Protein AF-A0A952STR5-F1 (afdb_monomer_lite)

Radius of gyration: 25.54 Å; chains: 1; bounding box: 64×34×78 Å

Secondary structure (DSSP, 8-state):
-EEEEE-SS-SS---STT-EEEEEEE-TT--EEEEEETT--EEEEEEE-TT--EEEEETT--SSSS--SHHHHHHHHHHTT--TT----------------

Sequence (101 aa):
MSLRRLDRNADGDFADSGDGIFFMATDVQFSVVAVLDDAGVLHERVAYSPYGRAEHRWGGDINGDGAIDDFDAQAVINGAGKSMGAVRFRRYSHGRGFAKP

Structure (mmCIF, N/CA/C/O backbone):
data_AF-A0A952STR5-F1
#
_entry.id   AF-A0A952STR5-F1
#
loop_
_atom_site.group_PDB
_atom_site.id
_atom_site.type_symbol
_atom_site.label_atom_id
_atom_site.label_alt_id
_atom_site.label_comp_id
_atom_site.label_asym_id
_atom_site.label_entity_id
_atom_site.label_seq_id
_atom_site.pdbx_PDB_ins_code
_atom_site.Cartn_x
_atom_site.Cartn_y
_atom_site.Cartn_z
_atom_site.occupancy
_atom_site.B_iso_or_equiv
_atom_site.auth_seq_id
_atom_site.auth_comp_id
_atom_site.auth_asym_id
_atom_site.auth_atom_id
_atom_site.pdbx_PDB_model_num
ATOM 1 N N . MET A 1 1 ? -11.537 -12.249 -0.689 1.00 73.25 1 MET A N 1
ATOM 2 C CA . MET A 1 1 ? -10.605 -11.773 -1.733 1.00 73.25 1 MET A CA 1
ATOM 3 C C . MET A 1 1 ? -11.373 -11.684 -3.039 1.00 73.25 1 MET A C 1
ATOM 5 O O . MET A 1 1 ? -12.048 -12.650 -3.377 1.00 73.25 1 MET A O 1
ATOM 9 N N . SER A 1 2 ? -11.342 -10.529 -3.703 1.00 86.75 2 SER A N 1
ATOM 10 C CA . SER A 1 2 ? -12.031 -10.294 -4.984 1.00 86.75 2 SER A CA 1
ATOM 11 C C . SER A 1 2 ? -11.013 -10.112 -6.112 1.00 86.75 2 SER A C 1
ATOM 13 O O . SER A 1 2 ? -9.917 -9.615 -5.855 1.00 86.75 2 SER A O 1
ATOM 15 N N . LEU A 1 3 ? -11.376 -10.511 -7.332 1.00 87.38 3 LEU A N 1
ATOM 16 C CA . LEU A 1 3 ? -10.570 -10.391 -8.548 1.00 87.38 3 LEU A CA 1
ATOM 17 C C . LEU A 1 3 ? -11.161 -9.305 -9.449 1.00 87.38 3 LEU A C 1
ATOM 19 O O . LEU A 1 3 ? -12.358 -9.325 -9.734 1.00 87.38 3 LEU A O 1
ATOM 23 N N . ARG A 1 4 ? -10.317 -8.414 -9.965 1.00 88.75 4 ARG A N 1
ATOM 24 C CA . ARG A 1 4 ? -10.669 -7.453 -11.010 1.00 88.75 4 ARG A CA 1
ATOM 25 C C . ARG A 1 4 ? -9.732 -7.632 -12.197 1.00 88.75 4 ARG A C 1
ATOM 27 O O . ARG A 1 4 ? -8.520 -7.622 -12.023 1.00 88.75 4 ARG A O 1
ATOM 34 N N . ARG A 1 5 ? -10.298 -7.739 -13.397 1.00 88.81 5 ARG A N 1
ATOM 35 C CA . ARG A 1 5 ? -9.552 -7.628 -14.654 1.00 88.81 5 ARG A CA 1
ATOM 36 C C . ARG A 1 5 ? -9.799 -6.251 -15.257 1.00 88.81 5 ARG A C 1
ATOM 38 O O . ARG A 1 5 ? -10.927 -5.756 -15.201 1.00 88.81 5 ARG A O 1
ATOM 45 N N . LEU A 1 6 ? -8.749 -5.629 -15.765 1.00 87.88 6 LEU A N 1
ATOM 46 C CA . LEU A 1 6 ? -8.793 -4.361 -16.473 1.00 87.88 6 LEU A CA 1
ATOM 47 C C . LEU A 1 6 ? -8.318 -4.621 -17.900 1.00 87.88 6 LEU A C 1
ATOM 49 O O . LEU A 1 6 ? -7.172 -5.013 -18.077 1.00 87.88 6 LEU A O 1
ATOM 53 N N . ASP A 1 7 ? -9.212 -4.404 -18.854 1.00 88.25 7 ASP A N 1
ATOM 54 C CA . ASP A 1 7 ? -8.913 -4.322 -20.282 1.00 88.25 7 ASP A CA 1
ATOM 55 C C . ASP A 1 7 ? -8.796 -2.822 -20.605 1.00 88.25 7 ASP A C 1
ATOM 57 O O . ASP A 1 7 ? -9.767 -2.068 -20.448 1.00 88.25 7 ASP A O 1
ATOM 61 N N . ARG A 1 8 ? -7.578 -2.350 -20.898 1.00 87.50 8 ARG A N 1
ATOM 62 C CA . ARG A 1 8 ? -7.314 -0.923 -21.153 1.00 87.50 8 ARG A CA 1
ATOM 63 C C . ARG A 1 8 ? -7.554 -0.529 -22.598 1.00 87.50 8 ARG A C 1
ATOM 65 O O . ARG A 1 8 ? -7.822 0.651 -22.839 1.00 87.50 8 ARG A O 1
ATOM 72 N N . ASN A 1 9 ? -7.382 -1.452 -23.533 1.00 88.94 9 ASN A N 1
ATOM 73 C CA . ASN A 1 9 ? -7.473 -1.168 -24.961 1.00 88.94 9 ASN A CA 1
ATOM 74 C C . ASN A 1 9 ? -8.886 -1.474 -25.522 1.00 88.94 9 ASN A C 1
ATOM 76 O O . ASN A 1 9 ? -9.217 -1.021 -26.618 1.00 88.94 9 ASN A O 1
ATOM 80 N N . ALA A 1 10 ? -9.732 -2.122 -24.713 1.00 86.88 10 ALA A N 1
ATOM 81 C CA . ALA A 1 10 ? -11.105 -2.535 -24.973 1.00 86.88 10 ALA A CA 1
ATOM 82 C C . ALA A 1 10 ? -11.263 -3.518 -26.146 1.00 86.88 10 ALA A C 1
ATOM 84 O O . ALA A 1 10 ? -12.289 -3.487 -26.835 1.00 86.88 10 ALA A O 1
ATOM 85 N N . ASP A 1 11 ? -10.268 -4.366 -26.405 1.00 91.50 11 ASP A N 1
ATOM 86 C CA . ASP A 1 11 ? -10.306 -5.336 -27.503 1.00 91.50 11 ASP A CA 1
ATOM 87 C C . ASP A 1 11 ? -10.896 -6.705 -27.115 1.00 91.50 11 ASP A C 1
ATOM 89 O O . ASP A 1 11 ? -11.170 -7.537 -27.988 1.00 91.50 11 ASP A O 1
ATOM 93 N N . GLY A 1 12 ? -11.203 -6.902 -25.829 1.00 85.62 12 GLY A N 1
ATOM 94 C CA . GLY A 1 12 ? -11.840 -8.110 -25.321 1.00 85.62 12 GLY A CA 1
ATOM 95 C C . GLY A 1 12 ? -10.872 -9.239 -24.976 1.00 85.62 12 GLY A C 1
ATOM 96 O O . GLY A 1 12 ? -11.340 -10.329 -24.617 1.00 85.62 12 GLY A O 1
ATOM 97 N N . ASP A 1 13 ? -9.565 -8.999 -25.037 1.00 84.62 13 ASP A N 1
ATOM 98 C CA . ASP A 1 13 ? -8.580 -9.808 -24.337 1.00 84.62 13 ASP A CA 1
ATOM 99 C C . ASP A 1 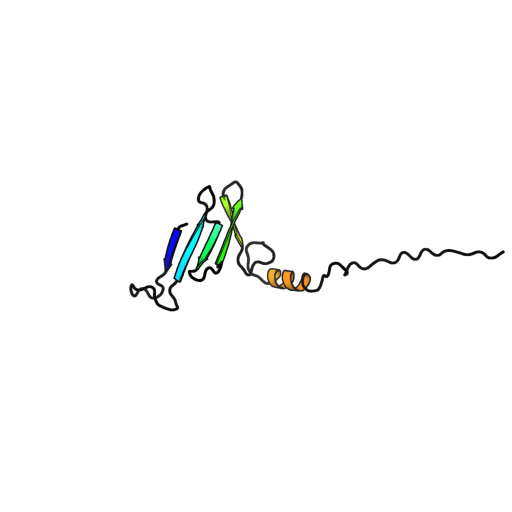13 ? -7.991 -9.058 -23.117 1.00 84.62 13 ASP A C 1
ATOM 101 O O . ASP A 1 13 ? -8.484 -8.010 -22.711 1.00 84.62 13 ASP A O 1
ATOM 105 N N . PHE A 1 14 ? -7.113 -9.722 -22.363 1.00 83.00 14 PHE A N 1
ATOM 106 C CA . PHE A 1 14 ? -6.513 -9.175 -21.132 1.00 83.00 14 PHE A CA 1
ATOM 107 C C . PHE A 1 14 ? -5.006 -9.460 -21.118 1.00 83.00 14 PHE A C 1
ATOM 109 O O . PHE A 1 14 ? -4.444 -9.794 -20.067 1.00 83.00 14 PHE A O 1
ATOM 116 N N . ALA A 1 15 ? -4.394 -9.520 -22.301 1.00 80.69 15 ALA A N 1
ATOM 117 C CA . ALA A 1 15 ? -3.037 -10.024 -22.487 1.00 80.69 15 ALA A CA 1
ATOM 118 C C . ALA A 1 15 ? -2.013 -8.911 -22.738 1.00 80.69 15 ALA A C 1
ATOM 120 O O . ALA A 1 15 ? -0.806 -9.183 -22.738 1.00 80.69 15 ALA A O 1
ATOM 121 N N . ASP A 1 16 ? -2.468 -7.677 -22.929 1.00 82.31 16 ASP A N 1
ATOM 122 C CA . ASP A 1 16 ? -1.604 -6.574 -23.307 1.00 82.31 16 ASP A CA 1
ATOM 123 C C . ASP A 1 16 ? -0.849 -5.980 -22.118 1.00 82.31 16 ASP A C 1
ATOM 125 O O . ASP A 1 16 ? -1.265 -6.055 -20.964 1.00 82.31 16 ASP A O 1
ATOM 129 N N . SER A 1 17 ? 0.267 -5.290 -22.393 1.00 75.75 17 SER A N 1
ATOM 130 C CA . SER A 1 17 ? 1.055 -4.625 -21.339 1.00 75.75 17 SER A CA 1
ATOM 131 C C . SER A 1 17 ? 0.307 -3.482 -20.634 1.00 75.75 17 SER A C 1
ATOM 133 O O . SER A 1 17 ? 0.757 -2.989 -19.598 1.00 75.75 17 SER A O 1
ATOM 135 N N . GLY A 1 18 ? -0.816 -3.034 -21.205 1.00 77.62 18 GLY A N 1
ATOM 136 C CA . GLY A 1 18 ? -1.731 -2.080 -20.589 1.00 77.62 18 GLY A CA 1
ATOM 137 C C . GLY A 1 18 ? -2.769 -2.728 -19.675 1.00 77.62 18 GLY A C 1
ATOM 138 O O . GLY A 1 18 ? -3.322 -2.029 -18.820 1.00 77.62 18 GLY A O 1
ATOM 139 N N . ASP A 1 19 ? -3.015 -4.023 -19.826 1.00 88.19 19 ASP A N 1
ATOM 140 C CA . ASP A 1 19 ? -4.027 -4.740 -19.070 1.00 88.19 19 ASP A CA 1
ATOM 141 C C . ASP A 1 19 ? -3.503 -5.134 -17.697 1.00 88.19 19 ASP A C 1
ATOM 143 O O . ASP A 1 19 ? -2.305 -5.103 -17.411 1.00 88.19 19 ASP A O 1
ATOM 147 N N . GLY A 1 20 ? -4.425 -5.445 -16.792 1.00 85.81 20 GLY A N 1
ATOM 148 C CA . GLY A 1 20 ? -4.049 -5.742 -15.420 1.00 85.81 20 GLY A CA 1
ATOM 149 C C . GLY A 1 20 ? -5.019 -6.666 -14.719 1.00 85.81 20 GLY A C 1
ATOM 150 O O . GLY A 1 20 ? -6.242 -6.542 -14.836 1.00 85.81 20 GLY A O 1
ATOM 151 N N . ILE A 1 21 ? -4.455 -7.568 -13.926 1.00 90.25 21 ILE A N 1
ATOM 152 C CA . ILE A 1 21 ? -5.191 -8.397 -12.986 1.00 90.25 21 ILE A CA 1
ATOM 153 C C . ILE A 1 21 ? -4.902 -7.871 -11.585 1.00 90.25 21 ILE A C 1
ATOM 155 O O . ILE A 1 21 ? -3.759 -7.841 -11.146 1.00 90.25 21 ILE A O 1
ATOM 159 N N . PHE A 1 22 ? -5.956 -7.478 -10.876 1.00 91.69 22 PHE A N 1
ATOM 160 C CA . PHE A 1 22 ? -5.867 -6.947 -9.524 1.00 91.69 22 PHE A CA 1
ATOM 161 C C . PHE A 1 22 ? -6.644 -7.808 -8.538 1.00 91.69 22 PHE A C 1
ATOM 163 O O . PHE A 1 22 ? -7.763 -8.256 -8.806 1.00 91.69 22 PHE A O 1
ATOM 170 N N . PHE A 1 23 ? -6.075 -7.974 -7.353 1.00 94.06 23 PHE A N 1
ATOM 171 C CA . PHE A 1 23 ? -6.652 -8.709 -6.246 1.00 94.06 23 PHE A CA 1
ATOM 172 C C . PHE A 1 23 ? -6.885 -7.788 -5.055 1.00 94.06 23 PHE A C 1
ATOM 174 O O . PHE A 1 23 ? -5.980 -7.092 -4.602 1.00 94.06 23 PHE A O 1
ATOM 181 N N . MET A 1 24 ? -8.096 -7.828 -4.507 1.00 95.25 24 MET A N 1
ATOM 182 C CA . MET A 1 24 ? -8.472 -7.062 -3.320 1.00 95.25 24 MET A CA 1
ATOM 183 C C . MET A 1 24 ? -8.477 -7.970 -2.092 1.00 95.25 24 MET A C 1
ATOM 185 O O . MET A 1 24 ? -9.294 -8.898 -1.994 1.00 95.25 24 MET A O 1
ATOM 189 N N . ALA A 1 25 ? -7.573 -7.698 -1.152 1.00 94.88 25 ALA A N 1
ATOM 190 C CA . ALA A 1 25 ? -7.585 -8.305 0.171 1.00 94.88 25 ALA A CA 1
ATOM 191 C C . ALA A 1 25 ? -8.597 -7.581 1.062 1.00 94.88 25 ALA A C 1
ATOM 193 O O . ALA A 1 25 ? -8.723 -6.358 1.001 1.00 94.88 25 ALA A O 1
ATOM 194 N N . THR A 1 26 ? -9.303 -8.336 1.899 1.00 95.88 26 THR A N 1
ATOM 195 C CA . THR A 1 26 ? -10.348 -7.802 2.775 1.00 95.88 26 THR A CA 1
ATOM 196 C C . THR A 1 26 ? -10.122 -8.206 4.222 1.00 95.88 26 THR A C 1
ATOM 198 O O . THR A 1 26 ? -9.576 -9.281 4.477 1.00 95.88 26 THR A O 1
ATOM 201 N N . ASP A 1 27 ? -10.562 -7.370 5.158 1.00 93.06 27 ASP A N 1
ATOM 202 C CA . ASP A 1 27 ? -10.603 -7.718 6.579 1.00 93.06 27 ASP A CA 1
ATOM 203 C C . ASP A 1 27 ? -11.807 -8.621 6.929 1.00 93.06 27 ASP A C 1
ATOM 205 O O . ASP A 1 27 ? -12.554 -9.077 6.058 1.00 93.06 27 ASP A O 1
ATOM 209 N N . VAL A 1 28 ? -11.991 -8.889 8.228 1.00 93.00 28 VAL A N 1
ATOM 210 C CA . VAL A 1 28 ? -13.101 -9.701 8.763 1.00 93.00 28 VAL A CA 1
ATOM 211 C C . VAL A 1 28 ? -14.480 -9.057 8.568 1.00 93.00 28 VAL A C 1
ATOM 213 O O . VAL A 1 28 ? -15.490 -9.754 8.599 1.00 93.00 28 VAL A O 1
ATOM 216 N N . GLN A 1 29 ? -14.535 -7.742 8.353 1.00 92.06 29 GLN A N 1
ATOM 217 C CA . GLN A 1 29 ? -15.755 -6.985 8.067 1.00 92.06 29 GLN A CA 1
ATOM 218 C C . GLN A 1 29 ? -15.965 -6.769 6.559 1.00 92.06 29 GLN A C 1
ATOM 220 O O . GLN A 1 29 ? -16.911 -6.089 6.169 1.00 92.06 29 GLN A O 1
ATOM 225 N N . PHE A 1 30 ? -15.123 -7.385 5.723 1.00 91.25 30 PHE A N 1
ATOM 226 C CA . PHE A 1 30 ? -15.109 -7.286 4.264 1.00 91.25 30 PHE A CA 1
ATOM 227 C C . PHE A 1 30 ? -14.670 -5.925 3.699 1.00 91.25 30 PHE A C 1
ATOM 229 O O . PHE A 1 30 ? -14.830 -5.684 2.501 1.00 91.25 30 PHE A O 1
ATOM 236 N N . SER A 1 31 ? -14.054 -5.062 4.510 1.00 92.00 31 SER A N 1
ATOM 237 C CA . SER A 1 31 ? -13.455 -3.809 4.033 1.00 92.00 31 SER A CA 1
ATOM 238 C C . SER A 1 31 ? -12.186 -4.100 3.232 1.00 92.00 31 SER A C 1
ATOM 240 O O . SER A 1 31 ? -11.415 -4.984 3.608 1.00 92.00 31 SER A O 1
ATOM 242 N N . VAL A 1 32 ? -11.941 -3.376 2.134 1.00 94.31 32 VAL A N 1
ATOM 243 C CA . VAL A 1 32 ? -10.764 -3.592 1.269 1.00 94.31 32 VAL A CA 1
ATOM 244 C C . VAL A 1 32 ? -9.518 -2.992 1.910 1.00 94.31 32 VAL A C 1
ATOM 246 O O . VAL A 1 32 ? -9.401 -1.781 2.008 1.00 94.31 32 VAL A O 1
ATOM 249 N N . VAL A 1 33 ? -8.554 -3.822 2.301 1.00 95.19 33 VAL A N 1
ATOM 250 C CA . VAL A 1 33 ? -7.35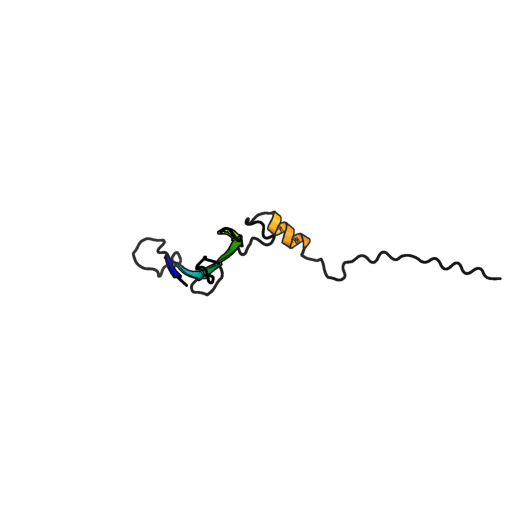0 -3.377 3.030 1.00 95.19 33 VAL A CA 1
ATOM 251 C C . VAL A 1 33 ? -6.085 -3.339 2.180 1.00 95.19 33 VAL A C 1
ATOM 253 O O . VAL A 1 33 ? -5.102 -2.708 2.570 1.00 95.19 33 VAL A O 1
ATOM 256 N N . ALA A 1 34 ? -6.075 -4.015 1.031 1.00 94.25 34 ALA A N 1
ATOM 257 C CA . ALA A 1 34 ? -4.964 -3.946 0.092 1.00 94.25 34 ALA A CA 1
ATOM 258 C C . ALA A 1 34 ? -5.386 -4.300 -1.336 1.00 94.25 34 ALA A C 1
ATOM 260 O O . ALA A 1 34 ? -6.260 -5.149 -1.535 1.00 94.25 34 ALA A O 1
ATOM 261 N N . VAL A 1 35 ? -4.704 -3.693 -2.305 1.00 93.44 35 VAL A N 1
ATOM 262 C CA . VAL A 1 35 ? -4.781 -4.024 -3.731 1.00 93.44 35 VAL A CA 1
ATOM 263 C C . VAL A 1 35 ? -3.424 -4.556 -4.177 1.00 93.44 35 VAL A C 1
ATOM 265 O O . VAL A 1 35 ? -2.404 -3.883 -4.009 1.00 93.44 35 VAL A O 1
ATOM 268 N N . LEU A 1 36 ? -3.417 -5.768 -4.724 1.00 93.44 36 LEU A N 1
ATOM 269 C CA . LEU A 1 36 ? -2.235 -6.423 -5.279 1.00 93.44 36 LEU A CA 1
ATOM 270 C C . LEU A 1 36 ? -2.424 -6.687 -6.771 1.00 93.44 36 LEU A C 1
ATOM 272 O O . LEU A 1 36 ? -3.565 -6.825 -7.210 1.00 93.44 36 LEU A O 1
ATOM 276 N N . ASP A 1 37 ? -1.338 -6.797 -7.527 1.00 91.81 37 ASP A N 1
ATOM 277 C CA . ASP A 1 37 ? -1.377 -7.345 -8.888 1.00 91.81 37 ASP A CA 1
ATOM 278 C C . ASP A 1 37 ? -1.113 -8.863 -8.916 1.00 91.81 37 ASP A C 1
ATOM 280 O O . ASP A 1 37 ? -0.965 -9.517 -7.878 1.00 91.81 37 ASP A O 1
ATOM 284 N N . ASP A 1 38 ? -1.094 -9.442 -10.113 1.00 89.50 38 ASP A N 1
ATOM 285 C CA . ASP A 1 38 ? -0.809 -10.854 -10.378 1.00 89.50 38 ASP A CA 1
ATOM 286 C C . ASP A 1 38 ? 0.648 -11.266 -10.174 1.00 89.50 38 ASP A C 1
ATOM 288 O O . ASP A 1 38 ? 0.916 -12.453 -9.970 1.00 89.50 38 ASP A O 1
ATOM 292 N N . ALA A 1 39 ? 1.573 -10.309 -10.117 1.00 90.56 39 ALA A N 1
ATOM 293 C CA . ALA A 1 39 ? 2.934 -10.535 -9.645 1.00 90.56 39 ALA A CA 1
ATOM 294 C C . ALA A 1 39 ? 3.037 -10.515 -8.104 1.00 90.56 39 ALA A C 1
ATOM 296 O O . ALA A 1 39 ? 4.103 -10.792 -7.548 1.00 90.56 39 ALA A O 1
ATOM 297 N N . GLY A 1 40 ? 1.942 -10.210 -7.397 1.00 88.75 40 GLY A N 1
ATOM 298 C CA . GLY A 1 40 ? 1.907 -10.077 -5.942 1.00 88.75 40 GLY A CA 1
ATOM 299 C C . GLY A 1 40 ? 2.491 -8.758 -5.433 1.00 88.75 40 GLY A C 1
ATOM 300 O O . GLY A 1 40 ? 2.750 -8.628 -4.233 1.00 88.75 40 GLY A O 1
ATOM 301 N N . VAL A 1 41 ? 2.701 -7.775 -6.312 1.00 91.12 41 VAL A N 1
ATOM 302 C CA . VAL A 1 41 ? 3.146 -6.434 -5.931 1.00 91.12 41 VAL A CA 1
ATOM 303 C C . VAL A 1 41 ? 1.987 -5.707 -5.259 1.00 91.12 41 VAL A C 1
ATOM 305 O O . VAL A 1 41 ? 0.856 -5.712 -5.740 1.00 91.12 41 VAL A O 1
ATOM 308 N N . LEU A 1 42 ? 2.268 -5.076 -4.119 1.00 91.00 42 LEU A N 1
ATOM 309 C CA . LEU A 1 42 ? 1.314 -4.233 -3.406 1.00 91.00 42 LEU A CA 1
ATOM 310 C C . LEU A 1 42 ? 1.248 -2.854 -4.073 1.00 91.00 42 LEU A C 1
ATOM 312 O O . LEU A 1 42 ? 2.236 -2.124 -4.059 1.00 91.00 42 LEU A O 1
ATOM 316 N N . HIS A 1 43 ? 0.078 -2.483 -4.591 1.00 89.25 43 HIS A N 1
ATOM 317 C CA . HIS A 1 43 ? -0.160 -1.161 -5.188 1.00 89.25 43 HIS A CA 1
ATOM 318 C C . HIS A 1 43 ? -0.682 -0.161 -4.161 1.00 89.25 43 HIS A C 1
ATOM 320 O O . HIS A 1 43 ? -0.278 0.999 -4.137 1.00 89.25 43 HIS A O 1
ATOM 326 N N . GLU A 1 44 ? -1.565 -0.618 -3.280 1.00 90.00 44 GLU A N 1
ATOM 327 C CA . GLU A 1 44 ? -2.220 0.240 -2.303 1.00 90.00 44 GLU A CA 1
ATOM 328 C C . GLU A 1 44 ? -2.542 -0.537 -1.034 1.00 90.00 44 GLU A C 1
ATOM 330 O O . GLU A 1 44 ? -2.965 -1.696 -1.088 1.00 90.00 44 GLU A O 1
ATOM 335 N N . ARG A 1 45 ? -2.376 0.116 0.117 1.00 92.62 45 ARG A N 1
ATOM 336 C CA . ARG A 1 45 ? -2.863 -0.365 1.407 1.00 92.62 45 ARG A CA 1
ATOM 337 C C . ARG A 1 45 ? -3.822 0.667 1.981 1.00 92.62 45 ARG A C 1
ATOM 339 O O . ARG A 1 45 ? -3.536 1.857 1.948 1.00 92.62 45 ARG A O 1
ATOM 346 N N . VAL A 1 46 ? -4.943 0.213 2.525 1.00 93.00 46 VAL A N 1
ATOM 347 C CA . VAL A 1 46 ? -5.968 1.091 3.098 1.00 93.00 46 VAL A CA 1
ATOM 348 C C . 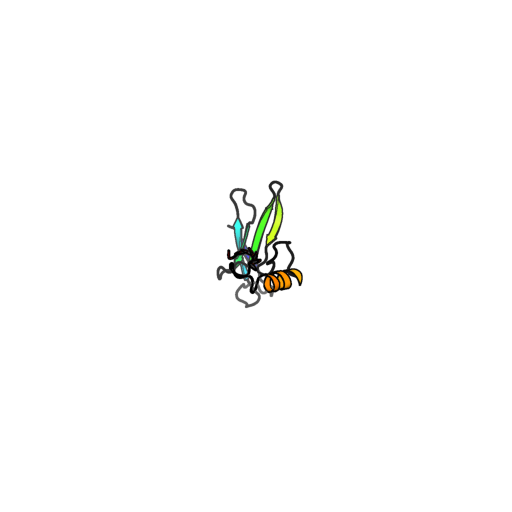VAL A 1 46 ? -6.194 0.691 4.546 1.00 93.00 46 VAL A C 1
ATOM 350 O O . VAL A 1 46 ? -6.385 -0.486 4.860 1.00 93.00 46 VAL A O 1
ATOM 353 N N . ALA A 1 47 ? -6.141 1.673 5.437 1.00 91.12 47 ALA A N 1
ATOM 354 C CA . ALA A 1 47 ? -6.611 1.546 6.806 1.00 91.12 47 ALA A CA 1
ATOM 355 C C . ALA A 1 47 ? -7.980 2.217 6.931 1.00 91.12 47 ALA A C 1
ATOM 357 O O . ALA A 1 47 ? -8.302 3.141 6.187 1.00 91.12 47 ALA A O 1
ATOM 358 N N . TYR A 1 48 ? -8.784 1.754 7.882 1.00 93.06 48 TYR A N 1
ATOM 359 C CA . TYR A 1 48 ? -10.073 2.361 8.173 1.00 93.06 48 TYR A CA 1
ATOM 360 C C . TYR A 1 48 ? -10.121 2.810 9.624 1.00 93.06 48 TYR A C 1
ATOM 362 O O . TYR A 1 48 ? -9.717 2.077 10.529 1.00 93.06 48 TYR A O 1
ATOM 370 N N . SER A 1 49 ? -10.659 4.006 9.849 1.00 90.50 49 SER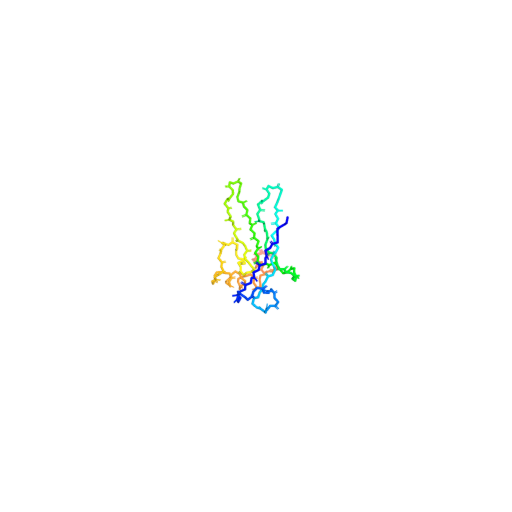 A N 1
ATOM 371 C CA . SER A 1 49 ? -11.071 4.415 11.189 1.00 90.50 49 SER A CA 1
ATOM 372 C C . SER A 1 49 ? -12.211 3.512 11.695 1.00 90.50 49 SER A C 1
ATOM 374 O O . SER A 1 49 ? -12.887 2.869 10.887 1.00 90.50 49 SER A O 1
ATOM 376 N N . PRO A 1 50 ? -12.517 3.505 13.008 1.00 88.69 50 PRO A N 1
ATOM 377 C CA . PRO A 1 50 ? -13.636 2.725 13.553 1.00 88.69 50 PRO A CA 1
ATOM 378 C C . PRO A 1 50 ? -14.995 3.016 12.897 1.00 88.69 50 PRO A C 1
ATOM 380 O O . PRO A 1 50 ? -15.909 2.203 12.981 1.00 88.69 50 PRO A O 1
ATOM 383 N N . TYR A 1 51 ? -15.126 4.174 12.245 1.00 90.56 51 TYR A N 1
ATOM 384 C CA . TYR A 1 51 ? -16.335 4.609 11.548 1.00 90.56 51 TYR A CA 1
ATOM 385 C C . TYR A 1 51 ? -16.204 4.536 10.017 1.00 90.56 51 TYR A C 1
ATOM 387 O O . TYR A 1 51 ? -16.983 5.162 9.305 1.00 90.56 51 TYR A O 1
ATOM 395 N N . GLY A 1 52 ? -15.222 3.792 9.499 1.00 89.88 52 GLY A N 1
ATOM 396 C CA . GLY A 1 52 ? -15.096 3.489 8.072 1.00 89.88 52 GLY A CA 1
ATOM 397 C C . GLY A 1 52 ? -14.463 4.591 7.222 1.00 89.88 52 GLY A C 1
ATOM 398 O O . GLY A 1 52 ? -14.556 4.539 5.997 1.00 89.88 52 GLY A O 1
ATOM 399 N N . ARG A 1 53 ? -13.801 5.589 7.826 1.00 92.19 53 ARG A N 1
ATOM 400 C CA . ARG A 1 53 ? -13.033 6.576 7.049 1.00 92.19 53 ARG A CA 1
ATOM 401 C C . ARG A 1 53 ? -11.782 5.905 6.488 1.00 92.19 53 ARG A C 1
ATOM 403 O O . ARG A 1 53 ? -10.967 5.439 7.277 1.00 92.19 53 ARG A O 1
ATOM 410 N N . ALA A 1 54 ? -11.649 5.887 5.163 1.00 91.38 54 ALA A N 1
ATOM 411 C CA . ALA A 1 54 ? -10.484 5.342 4.475 1.00 91.38 54 ALA A CA 1
ATOM 412 C C . ALA A 1 54 ? -9.255 6.246 4.646 1.00 91.38 54 ALA A C 1
ATOM 414 O O . ALA A 1 54 ? -9.333 7.468 4.501 1.00 91.38 54 ALA A O 1
ATOM 415 N N . GLU A 1 55 ? -8.125 5.619 4.941 1.00 90.81 55 GLU A N 1
ATOM 416 C CA . GLU A 1 55 ? -6.807 6.223 5.092 1.00 90.81 55 GLU A CA 1
ATOM 417 C C . GLU A 1 55 ? -5.848 5.448 4.189 1.00 90.81 55 GLU A C 1
ATOM 419 O O . GLU A 1 55 ? -5.443 4.320 4.491 1.00 90.81 55 GLU A O 1
ATOM 424 N N . HIS A 1 56 ? -5.565 6.035 3.030 1.00 90.62 56 HIS A N 1
ATOM 425 C CA . HIS A 1 56 ? -4.779 5.416 1.972 1.00 90.62 56 HIS A CA 1
ATOM 426 C C . HIS A 1 56 ? -3.292 5.519 2.298 1.00 90.62 56 HIS A C 1
ATOM 428 O O . HIS A 1 56 ? -2.839 6.531 2.817 1.00 90.62 56 HIS A O 1
ATOM 434 N N . ARG A 1 57 ? -2.550 4.449 2.017 1.00 87.56 57 ARG A N 1
ATOM 435 C CA . ARG A 1 57 ? -1.101 4.362 2.192 1.00 87.56 57 ARG A CA 1
ATOM 436 C C . ARG A 1 57 ? -0.502 3.800 0.920 1.00 87.56 57 ARG A C 1
ATOM 438 O O . ARG A 1 57 ? -0.539 2.587 0.674 1.00 87.56 57 ARG A O 1
ATOM 445 N N . TRP A 1 58 ? 0.009 4.699 0.097 1.00 87.38 58 TRP A N 1
ATOM 446 C CA . TRP A 1 58 ? 0.685 4.348 -1.142 1.00 87.38 58 TRP A CA 1
ATOM 447 C C . TRP A 1 58 ? 2.167 4.087 -0.890 1.00 87.38 58 TRP A C 1
ATOM 449 O O . TRP A 1 58 ? 2.730 4.539 0.100 1.00 87.38 58 TRP A O 1
ATOM 459 N N . GLY A 1 59 ? 2.826 3.363 -1.797 1.00 81.69 59 GLY A N 1
ATOM 460 C CA . GLY A 1 59 ? 4.245 3.027 -1.630 1.00 81.69 59 GLY A CA 1
ATOM 461 C C . GLY A 1 59 ? 5.184 4.240 -1.528 1.00 81.69 59 GLY A C 1
ATOM 462 O O . GLY A 1 59 ? 6.276 4.102 -0.985 1.00 81.69 59 GLY A O 1
ATOM 463 N N . GLY A 1 60 ? 4.767 5.403 -2.042 1.00 84.81 60 GLY A N 1
ATOM 464 C CA . GLY A 1 60 ? 5.519 6.660 -1.967 1.00 84.81 60 GLY A CA 1
ATOM 465 C C . GLY A 1 60 ? 5.133 7.590 -0.813 1.00 84.81 60 GLY A C 1
ATOM 466 O O . GLY A 1 60 ? 5.861 8.547 -0.585 1.00 84.81 60 GLY A O 1
ATOM 467 N N . ASP A 1 61 ? 4.039 7.305 -0.100 1.00 86.19 61 ASP A N 1
ATOM 468 C CA . ASP A 1 61 ? 3.585 8.066 1.073 1.00 86.19 61 ASP A CA 1
ATOM 469 C C . ASP A 1 61 ? 4.354 7.544 2.295 1.00 86.19 61 ASP A C 1
ATOM 471 O O . ASP A 1 61 ? 3.963 6.584 2.970 1.00 86.19 61 ASP A O 1
ATOM 475 N N . ILE A 1 62 ? 5.547 8.096 2.493 1.00 86.06 62 ILE A N 1
ATOM 476 C CA . ILE A 1 62 ? 6.486 7.665 3.531 1.00 86.06 62 ILE A CA 1
ATOM 477 C C . ILE A 1 62 ? 6.112 8.288 4.874 1.00 86.06 62 ILE A C 1
ATOM 479 O O . ILE A 1 62 ? 6.389 7.698 5.925 1.00 86.06 62 ILE A O 1
ATOM 483 N N . ASN A 1 63 ? 5.522 9.484 4.856 1.00 86.00 63 ASN A N 1
ATOM 484 C CA . ASN A 1 63 ? 5.175 10.214 6.067 1.00 86.00 63 ASN A CA 1
ATOM 485 C C . ASN A 1 63 ? 3.806 9.776 6.653 1.00 86.00 63 ASN A C 1
ATOM 487 O O . ASN A 1 63 ? 3.571 9.974 7.849 1.00 86.00 63 ASN A O 1
ATOM 491 N N . GLY A 1 64 ? 2.968 9.098 5.859 1.00 84.38 64 GLY A N 1
ATOM 492 C CA . GLY A 1 64 ? 1.676 8.533 6.237 1.00 84.38 64 GLY A CA 1
ATOM 493 C C . GLY A 1 64 ? 0.523 9.538 6.279 1.00 84.38 64 GLY A C 1
ATOM 494 O O . GLY A 1 64 ? -0.427 9.307 7.034 1.00 84.38 64 GLY A O 1
ATOM 495 N N . ASP A 1 65 ? 0.608 10.651 5.550 1.00 86.69 65 ASP A N 1
ATOM 496 C CA . ASP A 1 65 ? -0.414 11.704 5.524 1.00 86.69 65 ASP A CA 1
ATOM 497 C C . ASP A 1 65 ? -1.490 11.508 4.440 1.00 86.69 65 ASP A C 1
ATOM 499 O O . ASP A 1 65 ? -2.500 12.224 4.429 1.00 86.69 65 ASP A O 1
ATOM 503 N N . GLY A 1 66 ? -1.340 10.479 3.603 1.00 86.50 66 GLY A N 1
ATOM 504 C CA . GLY A 1 66 ? -2.268 10.142 2.533 1.00 86.50 66 GLY A CA 1
ATOM 505 C C . GLY A 1 66 ? -2.015 10.898 1.229 1.00 86.50 66 GLY A C 1
ATOM 506 O O . GLY A 1 66 ? -2.900 10.898 0.370 1.00 86.50 66 GLY A O 1
ATOM 507 N N . ALA A 1 67 ? -0.857 11.543 1.070 1.00 88.25 67 ALA A N 1
ATOM 508 C CA . ALA A 1 67 ? -0.374 12.130 -0.174 1.00 88.25 67 ALA A CA 1
ATOM 509 C C . ALA A 1 67 ? 0.991 11.535 -0.569 1.00 88.25 67 ALA A C 1
ATOM 511 O O . ALA A 1 67 ? 1.686 10.950 0.246 1.00 88.25 67 ALA A O 1
ATOM 512 N N . ILE A 1 68 ? 1.351 11.637 -1.854 1.00 90.06 68 ILE A N 1
ATOM 513 C CA . ILE A 1 68 ? 2.746 11.477 -2.294 1.00 90.06 68 ILE A CA 1
ATOM 514 C C . ILE A 1 68 ? 3.202 12.853 -2.756 1.00 90.06 68 ILE A C 1
ATOM 516 O O . ILE A 1 68 ? 2.790 13.301 -3.832 1.00 90.06 68 ILE A O 1
ATOM 520 N N . ASP A 1 69 ? 4.017 13.530 -1.957 1.00 92.19 69 ASP A N 1
ATOM 521 C CA . ASP A 1 69 ? 4.485 14.883 -2.243 1.00 92.19 69 ASP A CA 1
ATOM 522 C C . ASP A 1 69 ? 5.926 15.157 -1.758 1.00 92.19 69 ASP A C 1
ATOM 524 O O . ASP A 1 69 ? 6.697 14.260 -1.404 1.00 92.19 69 ASP A O 1
ATOM 528 N N . ASP A 1 70 ? 6.343 16.425 -1.809 1.00 93.00 70 ASP A N 1
ATOM 529 C CA . ASP A 1 70 ? 7.694 16.828 -1.417 1.00 93.00 70 ASP A CA 1
ATOM 530 C C . ASP A 1 70 ? 7.982 16.574 0.076 1.00 93.00 70 ASP A C 1
ATOM 532 O O . ASP A 1 70 ? 9.149 16.422 0.457 1.00 93.00 70 ASP A O 1
ATOM 536 N N . PHE A 1 71 ? 6.964 16.503 0.939 1.00 90.38 71 PHE A N 1
ATOM 537 C CA . PHE A 1 71 ? 7.146 16.191 2.354 1.00 90.38 71 PHE A CA 1
ATOM 538 C C . PHE A 1 71 ? 7.569 14.737 2.569 1.00 90.38 71 PHE A C 1
ATOM 540 O O . PHE A 1 71 ? 8.331 14.481 3.505 1.00 90.38 71 PHE A O 1
ATOM 547 N N . ASP A 1 72 ? 7.184 13.803 1.697 1.00 89.12 72 ASP A N 1
ATOM 548 C CA . ASP A 1 72 ? 7.689 12.424 1.724 1.00 89.12 72 ASP A CA 1
ATOM 549 C C . ASP A 1 72 ? 9.176 12.362 1.402 1.00 89.12 72 ASP A C 1
ATOM 551 O O . ASP A 1 72 ? 9.965 11.739 2.124 1.00 89.12 72 ASP A O 1
ATOM 555 N N . ALA A 1 73 ? 9.591 13.080 0.355 1.00 87.94 73 ALA A N 1
ATOM 556 C CA . ALA A 1 73 ? 11.000 13.196 0.000 1.00 87.94 73 ALA A CA 1
ATOM 557 C C . ALA A 1 73 ? 11.804 13.803 1.163 1.00 87.94 73 ALA A C 1
ATOM 559 O O . ALA A 1 73 ? 12.877 13.303 1.517 1.00 87.94 73 ALA A O 1
ATOM 560 N N . GLN A 1 74 ? 11.266 14.835 1.820 1.00 88.19 74 GLN A N 1
ATOM 561 C CA . GLN A 1 74 ? 11.882 15.428 3.006 1.00 88.19 74 GLN A CA 1
ATOM 562 C C . GLN A 1 74 ? 11.896 14.479 4.208 1.00 88.19 74 GLN A C 1
ATOM 564 O O . GLN A 1 74 ? 12.872 14.485 4.961 1.00 88.19 74 GLN A O 1
ATOM 569 N N . ALA A 1 75 ? 10.869 13.653 4.413 1.00 85.38 75 ALA A N 1
ATOM 570 C CA . ALA A 1 75 ? 10.849 12.652 5.478 1.00 85.38 75 ALA A CA 1
ATOM 571 C C . ALA A 1 75 ? 11.990 11.638 5.298 1.00 85.38 75 ALA A C 1
ATOM 573 O O . ALA A 1 75 ? 12.717 11.346 6.254 1.00 85.38 75 ALA A O 1
ATOM 574 N N . VAL A 1 76 ? 12.224 11.188 4.060 1.00 85.19 76 VAL A N 1
ATOM 575 C CA . VAL A 1 76 ? 13.360 10.322 3.715 1.00 85.19 76 VAL A CA 1
ATOM 576 C C . VAL A 1 76 ? 14.692 11.038 3.943 1.00 85.19 76 VAL A C 1
ATOM 578 O O . VAL A 1 76 ? 15.557 10.490 4.624 1.00 85.19 76 VAL A O 1
ATOM 581 N N . ILE A 1 77 ? 14.866 12.267 3.443 1.00 83.81 77 ILE A N 1
ATOM 582 C CA . ILE A 1 77 ? 16.114 13.041 3.593 1.00 83.81 77 ILE A CA 1
ATOM 583 C C . ILE A 1 77 ? 16.436 13.306 5.071 1.00 83.81 77 ILE A C 1
ATOM 585 O O . ILE A 1 77 ? 17.572 13.129 5.504 1.00 83.81 77 ILE A O 1
ATOM 589 N N . ASN A 1 78 ? 15.441 13.698 5.868 1.00 78.19 78 ASN A N 1
ATOM 590 C CA . ASN A 1 78 ? 15.619 14.008 7.287 1.00 78.19 78 ASN A CA 1
ATOM 591 C C . ASN A 1 78 ? 15.814 12.760 8.163 1.00 78.19 78 ASN A C 1
ATOM 593 O O . ASN A 1 78 ? 16.355 12.868 9.274 1.00 78.19 78 ASN A O 1
ATOM 597 N N . GLY A 1 79 ? 15.347 11.597 7.701 1.00 72.12 79 GLY A N 1
ATOM 598 C CA . GLY A 1 79 ? 15.577 10.297 8.329 1.00 72.12 79 GLY A CA 1
ATOM 599 C C . GLY A 1 79 ? 16.926 9.681 7.944 1.00 72.12 79 GLY A C 1
ATOM 600 O O . GLY A 1 79 ? 17.608 9.097 8.792 1.00 72.12 79 GLY A O 1
ATOM 601 N N . ALA A 1 80 ? 17.348 9.855 6.691 1.00 68.94 80 ALA A N 1
ATOM 602 C CA . ALA A 1 80 ? 18.617 9.371 6.170 1.00 68.94 80 ALA A CA 1
ATOM 603 C C . ALA A 1 80 ? 19.792 10.026 6.919 1.00 68.94 80 ALA A C 1
ATOM 605 O O . ALA A 1 80 ? 20.055 11.219 6.811 1.00 68.94 80 ALA A O 1
ATOM 606 N N . GLY A 1 81 ? 20.513 9.231 7.714 1.00 61.34 81 GLY A N 1
ATOM 607 C CA . GLY A 1 81 ? 21.697 9.681 8.457 1.00 61.34 81 GLY A CA 1
ATOM 608 C C . GLY A 1 81 ? 21.488 9.912 9.956 1.00 61.34 81 GLY A C 1
ATOM 609 O O . GLY A 1 81 ? 22.462 10.161 10.669 1.00 61.34 81 GLY A O 1
ATOM 610 N N . LYS A 1 82 ? 20.268 9.753 10.484 1.00 66.25 82 LYS A N 1
ATOM 611 C CA . LYS A 1 82 ? 20.043 9.704 11.937 1.00 66.25 82 LYS A CA 1
ATOM 612 C C . LYS A 1 82 ? 20.267 8.286 12.454 1.00 66.25 82 LYS A C 1
ATOM 614 O O . LYS A 1 82 ? 19.337 7.518 12.666 1.00 66.25 82 LYS A O 1
ATOM 619 N N . SER A 1 83 ? 21.532 7.928 12.650 1.00 67.62 83 SER A N 1
ATOM 620 C CA .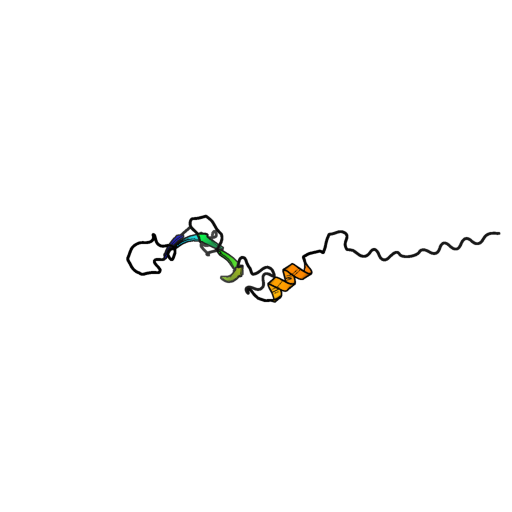 SER A 1 83 ? 21.883 6.711 13.383 1.00 67.62 83 SER A CA 1
ATOM 621 C C . SER A 1 83 ? 21.579 6.889 14.878 1.00 67.62 83 SER A C 1
ATOM 623 O O . SER A 1 83 ? 21.669 7.992 15.419 1.00 67.62 83 SER A O 1
ATOM 625 N N . MET A 1 84 ? 21.259 5.794 15.575 1.00 60.66 84 MET A N 1
ATOM 626 C CA . MET A 1 84 ? 20.983 5.768 17.026 1.00 60.66 84 MET A CA 1
ATOM 627 C C . MET A 1 84 ? 22.109 6.373 17.898 1.00 60.66 84 MET A C 1
ATOM 629 O O . MET A 1 84 ? 21.890 6.668 19.069 1.00 60.66 84 MET A O 1
ATOM 633 N N . GLY A 1 85 ? 23.310 6.577 17.342 1.00 59.53 85 GLY A N 1
ATOM 634 C CA . GLY A 1 85 ? 24.452 7.220 18.002 1.00 59.53 85 GLY A CA 1
ATOM 635 C C . GLY A 1 85 ? 24.584 8.730 17.761 1.00 59.53 85 GLY A C 1
ATOM 636 O O . GLY A 1 85 ? 25.490 9.347 18.312 1.00 59.53 85 GLY A O 1
ATOM 637 N N . ALA A 1 86 ? 23.706 9.350 16.965 1.00 62.59 86 ALA A N 1
ATOM 638 C CA . ALA A 1 86 ? 23.770 10.780 16.637 1.00 62.59 86 ALA A CA 1
ATOM 639 C C . ALA A 1 86 ? 23.342 11.708 17.795 1.00 62.59 86 ALA A C 1
ATOM 641 O O . ALA A 1 86 ? 23.348 12.936 17.647 1.00 62.59 86 ALA A O 1
ATOM 642 N N . VAL A 1 87 ? 22.987 11.149 18.960 1.00 63.22 87 VAL A N 1
ATOM 643 C CA . VAL A 1 87 ? 22.762 11.922 20.185 1.00 63.22 87 VAL A CA 1
ATOM 644 C C . VAL A 1 87 ? 24.082 12.582 20.575 1.00 63.22 87 VAL A C 1
ATOM 646 O O . VAL A 1 87 ? 25.004 11.947 21.083 1.00 63.22 87 VAL A O 1
ATOM 649 N N . ARG A 1 88 ? 24.177 13.892 20.325 1.00 58.12 88 ARG A N 1
ATOM 650 C CA . ARG A 1 88 ? 25.274 14.740 20.795 1.00 58.12 88 ARG A CA 1
ATOM 651 C C . ARG A 1 88 ? 25.337 14.634 22.318 1.00 58.12 88 ARG A C 1
ATOM 653 O O . ARG A 1 88 ? 24.574 15.301 23.014 1.00 58.12 88 ARG A O 1
ATOM 660 N N . PHE A 1 89 ? 26.243 13.814 22.846 1.00 58.12 89 PHE A N 1
ATOM 661 C CA . PHE A 1 89 ? 26.544 13.822 24.273 1.00 58.12 89 PHE A CA 1
ATOM 662 C C . PHE A 1 89 ? 27.033 15.226 24.644 1.00 58.12 89 PHE A C 1
ATOM 664 O O . PHE A 1 89 ? 28.147 15.631 24.302 1.00 58.12 89 PHE A O 1
ATOM 671 N N . ARG A 1 90 ? 26.191 15.994 25.343 1.00 64.62 90 ARG A N 1
ATOM 672 C CA . ARG A 1 90 ? 26.618 17.216 26.021 1.00 64.62 90 ARG A CA 1
ATOM 673 C C . ARG A 1 90 ? 27.556 16.770 27.140 1.00 64.62 90 ARG A C 1
ATOM 675 O O . ARG A 1 90 ? 27.100 16.316 28.185 1.00 64.62 90 ARG A O 1
ATOM 682 N N . ARG A 1 91 ? 28.871 16.844 26.907 1.00 58.59 91 ARG A N 1
ATOM 683 C CA . ARG A 1 91 ? 29.866 16.637 27.965 1.00 58.59 91 ARG A CA 1
ATOM 684 C C . ARG A 1 91 ? 29.622 17.690 29.045 1.00 58.59 91 ARG A C 1
ATOM 686 O O . ARG A 1 91 ? 29.976 18.849 28.865 1.00 58.59 91 ARG A O 1
ATOM 693 N N . TYR A 1 92 ? 29.022 17.292 30.161 1.00 51.56 92 TYR A N 1
ATOM 694 C CA . TYR A 1 92 ? 29.100 18.075 31.387 1.00 51.56 92 TYR A CA 1
ATOM 695 C C . TYR A 1 92 ? 30.540 17.972 31.893 1.00 51.56 92 TYR A C 1
ATOM 697 O O . TYR A 1 92 ? 30.941 16.936 32.426 1.00 51.56 92 TYR A O 1
ATOM 705 N N . SER A 1 93 ? 31.342 19.021 31.694 1.00 61.12 93 SER A N 1
ATOM 706 C CA . SER A 1 93 ? 32.655 19.121 32.329 1.00 61.12 93 SER A CA 1
ATOM 707 C C . SER A 1 93 ? 32.452 19.304 33.833 1.00 61.12 93 SER A C 1
ATOM 709 O O . SER A 1 93 ? 32.205 20.412 34.306 1.00 61.12 93 SER A O 1
ATOM 711 N N . HIS A 1 94 ? 32.541 18.222 34.600 1.00 48.78 94 HIS A N 1
ATOM 712 C CA . HIS A 1 94 ? 32.719 18.332 36.043 1.00 48.78 94 HIS A CA 1
ATOM 713 C C . HIS A 1 94 ? 34.162 18.771 36.303 1.00 48.78 94 HIS A C 1
ATOM 715 O O . HIS A 1 94 ? 35.083 17.953 36.313 1.00 48.78 94 HIS A O 1
ATOM 721 N N . GLY A 1 95 ? 34.360 20.079 36.471 1.00 55.47 95 GLY A N 1
ATOM 722 C CA . GLY A 1 95 ? 35.611 20.639 36.965 1.00 55.47 95 GLY A CA 1
ATOM 723 C C . GLY A 1 95 ? 35.856 20.159 38.392 1.00 55.47 95 GLY A C 1
ATOM 724 O O . GLY A 1 95 ? 35.317 20.722 39.340 1.00 55.47 95 GLY A O 1
ATOM 725 N N . ARG A 1 96 ? 36.658 19.102 38.559 1.00 54.22 96 ARG A N 1
ATOM 726 C CA . ARG A 1 96 ? 37.211 18.739 39.867 1.00 54.22 96 ARG A CA 1
ATOM 727 C C . ARG A 1 96 ? 38.354 19.698 40.183 1.00 54.22 96 ARG A C 1
ATOM 729 O O . ARG A 1 96 ? 39.476 19.500 39.724 1.00 54.22 96 ARG A O 1
ATOM 736 N N . GLY A 1 97 ? 38.045 20.744 40.945 1.00 51.44 97 GLY A N 1
ATOM 737 C CA . GLY A 1 97 ? 39.048 21.568 41.607 1.00 51.44 97 GLY A CA 1
ATOM 738 C C . GLY A 1 97 ? 39.825 20.717 42.608 1.00 51.44 97 GLY A C 1
ATOM 739 O O . GLY A 1 97 ? 39.296 20.343 43.649 1.00 51.44 97 GLY A O 1
ATOM 740 N N . PHE A 1 98 ? 41.071 20.391 42.275 1.00 51.94 98 PHE A N 1
ATOM 741 C CA . PHE A 1 98 ? 42.046 19.895 43.238 1.00 51.94 98 PHE A CA 1
ATOM 742 C C . PHE A 1 98 ? 42.772 21.104 43.830 1.00 51.94 98 PHE A C 1
ATOM 744 O O . PHE A 1 98 ? 43.691 21.638 43.212 1.00 51.94 98 PHE A O 1
ATOM 751 N N . ALA A 1 99 ? 42.361 21.535 45.023 1.00 52.94 99 ALA A N 1
ATOM 752 C CA . ALA A 1 99 ? 43.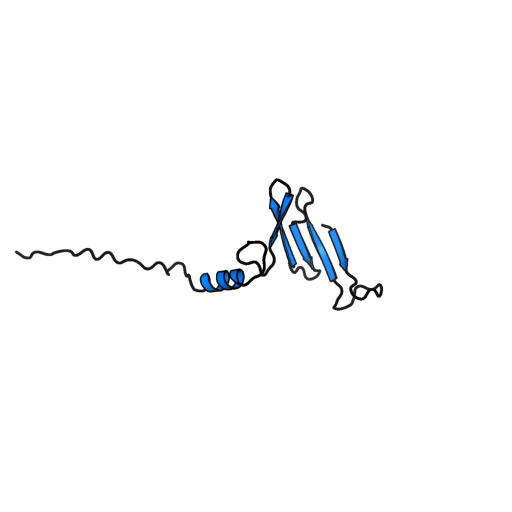235 22.324 45.882 1.00 52.94 99 ALA A CA 1
ATOM 753 C C . ALA A 1 99 ? 44.346 21.392 46.396 1.00 52.94 99 ALA A C 1
ATOM 755 O O . ALA A 1 99 ? 44.060 20.332 46.956 1.00 52.94 99 ALA A O 1
ATOM 756 N N . LYS A 1 100 ? 45.605 21.749 46.133 1.00 50.31 100 LYS A N 1
ATOM 757 C CA . LYS A 1 100 ? 46.789 21.140 46.757 1.00 50.31 100 LYS A CA 1
ATOM 758 C C . LYS A 1 100 ? 47.177 21.967 47.999 1.00 50.31 100 LYS A C 1
ATOM 760 O O . LYS A 1 100 ? 46.824 23.145 48.014 1.00 50.31 100 LYS A O 1
ATOM 765 N N . PRO A 1 101 ? 47.798 21.333 49.014 1.00 59.72 101 PRO A N 1
ATOM 766 C CA . PRO A 1 101 ? 47.919 21.856 50.380 1.00 59.72 101 PRO A CA 1
ATOM 767 C C . PRO A 1 101 ? 48.711 23.157 50.493 1.00 59.72 101 PRO A C 1
ATOM 769 O O . PRO A 1 101 ? 49.626 23.363 49.662 1.00 59.72 101 PRO A O 1
#

Foldseek 3Di:
DDKDKDDPVPPPDQPDPPIWIWDFDADPVRHGAFIATPVRDTAWGWDADPVGDTQIDGPQPCVRRNDNDVVSVVVCVVPPPPDPPPPPPPPPPPPPDDDDD

pLDDT: mean 81.96, std 13.35, range [48.78, 95.88]